Protein AF-A0A9P6FS54-F1 (afdb_monomer_lite)

pLDDT: mean 83.81, std 9.2, range [58.97, 97.75]

Foldseek 3Di:
DCQPPPQVVADVSDDDWDWDQDPVRDIDIHHDPVRVVVVVCVVVVVLDDPPPPPSNVVSVVVVVVVVVVVVLVCQQPQDADCLDNPDNDDDPVLVVLLVVVVVCCVVPNCPRPDCVRRVNSVSSNVVVCPDPVVVVVCPDPVNVVVVVVVVVVVPD

Organism: NCBI:txid979761

Radius of gyration: 21.36 Å; chains: 1; bounding box: 51×43×54 Å

Sequence (156 aa):
DWAASEKHETVFGVLPVLYETTASGEQLSIPEAEAIEQYLAKKFNLLGDQGDVWDEIKVRAFASSQQGLINYYFLRVATVKDGHFVGNKLTLADLKCAFAVEMLMALTGDQYVSEEQTPGLWTVYKTVNAIPSLVAWKATEEYKSLAEGNLRMVGF

Secondary structure (DSSP, 8-state):
-HHHHTTTTSGGG-S-EEEEE-TTS-EEEEESHHHHHHHHHHHTT-SSSTT-HHHHHHHHHHHHHHHHHHHHHHHHH---BTTBSSTTS--HHHHHHHHHHHHHHHHHTTSS--TTT-HHHHHHHHHHHT-HHHHHHHTSHHHHHHHHHHHHHTT-

InterPro domains:
  IPR004045 Glutathione S-transferase, N-terminal [PS50404] (1-48)
  IPR004046 Glutathione S-transferase, C-terminal [PF14497] (78-140)
  IPR010987 Glutathione S-transferase, C-terminal-like [PS50405] (1-146)
  IPR036282 Glutathione S-transferase, C-terminal domain superfamily [SSF47616] (42-144)

Structure (mmCIF, N/CA/C/O backbone):
data_AF-A0A9P6FS54-F1
#
_entry.id   AF-A0A9P6FS54-F1
#
loop_
_atom_site.group_PDB
_atom_site.id
_atom_site.type_symbol
_atom_site.label_atom_id
_atom_site.label_alt_id
_atom_site.label_comp_id
_atom_site.label_asym_id
_atom_site.label_entity_id
_atom_site.label_seq_id
_atom_site.pdbx_PDB_ins_code
_atom_site.Cartn_x
_atom_site.Cartn_y
_atom_site.Cartn_z
_atom_site.occupancy
_atom_site.B_iso_or_equiv
_atom_site.auth_seq_id
_atom_site.auth_comp_id
_atom_site.auth_asym_id
_atom_site.auth_atom_id
_atom_site.pdbx_PDB_model_num
ATOM 1 N N . ASP A 1 1 ? -13.907 -21.605 4.238 1.00 69.50 1 ASP A N 1
ATOM 2 C CA . ASP A 1 1 ? -13.302 -20.925 3.078 1.00 69.50 1 ASP A CA 1
ATOM 3 C C . ASP A 1 1 ? -13.886 -19.532 3.077 1.00 69.50 1 ASP A C 1
ATOM 5 O O . ASP A 1 1 ? -15.028 -19.377 2.673 1.00 69.50 1 ASP A O 1
ATOM 9 N N . TRP A 1 2 ? -13.145 -18.552 3.591 1.00 71.94 2 TRP A N 1
ATOM 10 C CA . TRP A 1 2 ? -13.657 -17.197 3.800 1.00 71.94 2 TRP A CA 1
ATOM 11 C C . TRP A 1 2 ? -14.325 -16.611 2.545 1.00 71.94 2 TRP A C 1
ATOM 13 O O . TRP A 1 2 ? -15.392 -16.004 2.641 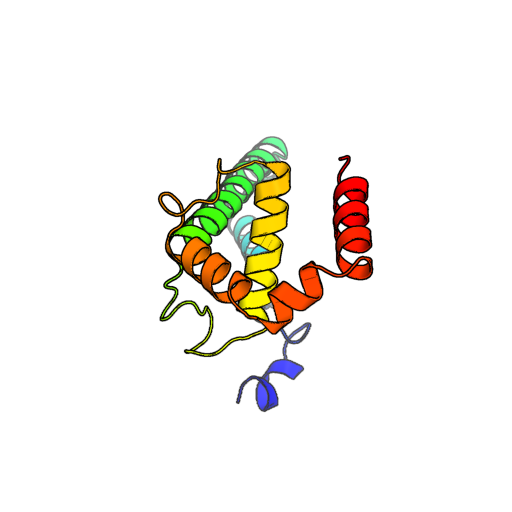1.00 71.94 2 TRP A O 1
ATOM 23 N N . ALA A 1 3 ? -13.746 -16.845 1.361 1.00 71.12 3 ALA A N 1
ATOM 24 C CA . ALA A 1 3 ? -14.264 -16.301 0.109 1.00 71.12 3 ALA A CA 1
ATOM 25 C C . ALA A 1 3 ? -15.641 -16.879 -0.257 1.00 71.12 3 ALA A C 1
ATOM 27 O O . ALA A 1 3 ? -16.462 -16.165 -0.833 1.00 71.12 3 ALA A O 1
ATOM 28 N N . ALA A 1 4 ? -15.894 -18.144 0.087 1.00 72.19 4 ALA A N 1
ATOM 29 C CA . ALA A 1 4 ? -17.148 -18.832 -0.199 1.00 72.19 4 ALA A CA 1
ATOM 30 C C . ALA A 1 4 ? -18.183 -18.721 0.935 1.00 72.19 4 ALA A C 1
ATOM 32 O O . ALA A 1 4 ? -19.375 -18.660 0.645 1.00 72.19 4 ALA A O 1
ATOM 33 N N . SER A 1 5 ? -17.759 -18.695 2.205 1.00 78.06 5 SER A N 1
ATOM 34 C CA . SER A 1 5 ? -18.664 -18.816 3.359 1.00 78.06 5 SER A CA 1
ATOM 35 C C . SER A 1 5 ? -18.939 -17.523 4.119 1.00 78.06 5 SER A C 1
ATOM 37 O O . SER A 1 5 ? -20.017 -17.406 4.671 1.00 78.06 5 SER A O 1
ATOM 39 N N . GLU A 1 6 ? -18.011 -16.566 4.158 1.00 76.88 6 GLU A N 1
ATOM 40 C CA . GLU A 1 6 ? -18.095 -15.431 5.103 1.00 76.88 6 GLU A CA 1
ATOM 41 C C . GLU A 1 6 ? -18.052 -14.072 4.397 1.00 76.88 6 GLU A C 1
ATOM 43 O O . GLU A 1 6 ? -18.621 -13.089 4.863 1.00 76.88 6 GLU A O 1
ATOM 48 N N . LYS A 1 7 ? -17.410 -13.996 3.225 1.00 79.12 7 LYS A N 1
ATOM 49 C CA . LYS A 1 7 ? -17.241 -12.747 2.473 1.00 79.12 7 LYS A CA 1
ATOM 50 C C . LYS A 1 7 ? -18.564 -12.057 2.138 1.00 79.12 7 LYS A C 1
ATOM 52 O O . LYS A 1 7 ? -18.617 -10.841 2.090 1.00 79.12 7 LYS A O 1
ATOM 57 N N . HIS A 1 8 ? -19.626 -12.806 1.869 1.00 82.75 8 HIS A N 1
ATOM 58 C CA . HIS A 1 8 ? -20.922 -12.218 1.523 1.00 82.75 8 HIS A CA 1
ATOM 59 C C . HIS A 1 8 ? -21.700 -11.709 2.747 1.00 82.75 8 HIS A C 1
ATOM 61 O O . HIS A 1 8 ? -22.687 -10.999 2.577 1.00 82.75 8 HIS A O 1
ATOM 67 N N . GLU A 1 9 ? -21.263 -12.060 3.957 1.00 84.00 9 GLU A N 1
ATOM 68 C CA . GLU A 1 9 ? -21.897 -11.650 5.210 1.00 84.00 9 GLU A CA 1
ATOM 69 C C . GLU A 1 9 ? -21.363 -10.300 5.710 1.00 84.00 9 GLU A C 1
ATOM 71 O O . GLU A 1 9 ? -22.030 -9.626 6.494 1.00 84.00 9 GLU A O 1
ATOM 76 N N . THR A 1 10 ? -20.178 -9.875 5.254 1.00 84.31 10 THR A N 1
ATOM 77 C CA . THR A 1 10 ? -19.587 -8.602 5.678 1.00 84.31 10 THR A CA 1
ATOM 78 C C . THR A 1 10 ? -20.063 -7.428 4.829 1.00 84.31 10 THR A C 1
ATOM 80 O O . THR A 1 10 ? -20.310 -7.537 3.624 1.00 84.31 10 THR A O 1
ATOM 83 N N . VAL A 1 11 ? -20.140 -6.249 5.450 1.00 79.25 11 VAL A N 1
ATOM 84 C CA . VAL A 1 11 ? -20.405 -5.002 4.726 1.00 79.25 11 VAL A CA 1
ATOM 85 C C . VAL A 1 11 ? -19.267 -4.763 3.724 1.00 79.25 11 VAL A C 1
ATOM 87 O O . VAL A 1 11 ? -18.096 -4.743 4.092 1.00 79.25 11 VAL A O 1
ATOM 90 N N . PHE A 1 12 ? -19.631 -4.632 2.445 1.00 84.62 12 PHE A N 1
ATOM 91 C CA . PHE A 1 12 ? -18.743 -4.535 1.270 1.00 84.62 12 PHE A CA 1
ATOM 92 C C . PHE A 1 12 ? -17.918 -5.781 0.911 1.00 84.62 12 PHE A C 1
ATOM 94 O O . PHE A 1 12 ? -17.174 -5.753 -0.069 1.00 84.62 12 PHE A O 1
ATOM 101 N N . GLY A 1 13 ? -18.063 -6.894 1.629 1.00 84.62 13 GLY A N 1
ATOM 102 C CA . GLY A 1 13 ? -17.316 -8.117 1.338 1.00 84.62 13 GLY A CA 1
ATOM 103 C C . GLY A 1 13 ? -15.805 -7.987 1.511 1.00 84.62 13 GLY A C 1
ATOM 104 O O . GLY A 1 13 ? -15.027 -8.594 0.764 1.00 84.62 13 GLY A O 1
ATOM 105 N N . VAL A 1 14 ? -15.398 -7.175 2.486 1.00 81.75 14 VAL A N 1
ATOM 106 C CA . VAL A 1 14 ? -14.005 -6.905 2.852 1.00 81.75 14 VAL A CA 1
ATOM 107 C C . VAL A 1 14 ? -13.748 -7.244 4.321 1.00 81.75 14 VAL A C 1
ATOM 109 O O . VAL A 1 14 ? -14.678 -7.499 5.089 1.00 81.75 14 VAL A O 1
ATOM 112 N N . LEU A 1 15 ? -12.469 -7.267 4.691 1.00 85.81 15 LEU A N 1
ATOM 113 C CA . LEU A 1 15 ? -11.974 -7.305 6.065 1.00 85.81 15 LEU A CA 1
ATOM 114 C C . LEU A 1 15 ? -10.820 -6.292 6.200 1.00 85.81 15 LEU A C 1
ATOM 116 O O . LEU A 1 15 ? -10.120 -6.069 5.209 1.00 85.81 15 LEU A O 1
ATOM 120 N N . PRO A 1 16 ? -10.575 -5.731 7.400 1.00 91.81 16 PRO A N 1
ATOM 121 C CA . PRO A 1 16 ? -11.290 -5.984 8.659 1.00 91.81 16 PRO A CA 1
ATOM 122 C C . PRO A 1 16 ? -12.677 -5.314 8.732 1.00 91.81 16 PRO A C 1
ATOM 124 O O . PRO A 1 16 ? -12.949 -4.355 8.011 1.00 91.81 16 PRO A O 1
ATOM 127 N N . VAL A 1 17 ? -13.539 -5.824 9.623 1.00 91.50 17 VAL A N 1
ATOM 128 C CA . VAL A 1 17 ? -14.838 -5.228 9.997 1.00 91.50 17 VAL A CA 1
ATOM 129 C C . VAL A 1 17 ? -15.000 -5.279 11.518 1.00 91.50 17 VAL A C 1
ATOM 131 O O . VAL A 1 17 ? -14.796 -6.332 12.123 1.00 91.50 17 VAL A O 1
ATOM 134 N N . LEU A 1 18 ? -15.368 -4.155 12.135 1.00 93.75 18 LEU A N 1
ATOM 135 C CA . LEU A 1 18 ? -15.753 -4.068 13.544 1.00 93.75 18 LEU A CA 1
ATOM 136 C C . LEU A 1 18 ? -17.275 -4.168 13.668 1.00 93.75 18 LEU A C 1
ATOM 138 O O . LEU A 1 18 ? -17.998 -3.404 13.029 1.00 93.75 18 LEU A O 1
ATOM 142 N N . TYR A 1 19 ? -17.750 -5.049 14.546 1.00 94.50 19 TYR A N 1
ATOM 143 C CA . TYR A 1 19 ? -19.155 -5.109 14.942 1.00 94.50 19 TYR A CA 1
ATOM 144 C C . TYR A 1 19 ? -19.325 -4.547 16.352 1.00 94.50 19 TYR A C 1
ATOM 146 O O . TYR A 1 19 ? -18.623 -4.961 17.275 1.00 94.50 19 TYR A O 1
ATOM 154 N N . GLU A 1 20 ? -20.278 -3.636 16.536 1.00 94.00 20 GLU A N 1
ATOM 155 C CA . GLU A 1 20 ? -20.632 -3.093 17.846 1.00 94.00 20 GLU A CA 1
ATOM 156 C C . GLU A 1 20 ? -22.136 -3.179 18.084 1.00 94.00 20 GLU A C 1
ATOM 158 O O . GLU A 1 20 ? -22.933 -2.902 17.198 1.00 94.00 20 GLU A O 1
ATOM 163 N N . THR A 1 21 ? -22.530 -3.536 19.304 1.00 95.19 21 THR A N 1
ATOM 164 C CA . THR A 1 21 ? -23.917 -3.409 19.757 1.00 95.19 21 THR A CA 1
ATOM 165 C C . THR A 1 21 ? -24.068 -2.113 20.541 1.00 95.19 21 THR A C 1
ATOM 167 O O . THR A 1 21 ? -23.391 -1.915 21.551 1.00 95.19 21 THR A O 1
ATOM 170 N N . THR A 1 22 ? -24.937 -1.220 20.077 1.00 88.75 22 THR A N 1
ATOM 171 C CA . THR A 1 22 ? -25.229 0.045 20.754 1.00 88.75 22 THR A CA 1
ATOM 172 C C . THR A 1 22 ? -26.027 -0.193 22.039 1.00 88.75 22 THR A C 1
ATOM 174 O O . THR A 1 22 ? -26.600 -1.261 22.260 1.00 88.75 22 THR A O 1
ATOM 177 N N 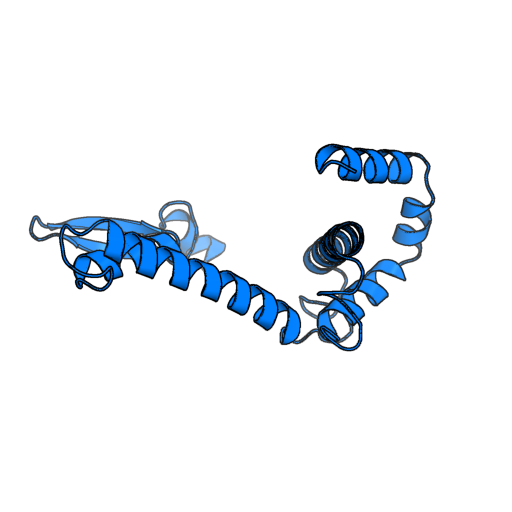. ALA A 1 23 ? -26.142 0.836 22.884 1.00 89.81 23 ALA A N 1
ATOM 178 C CA . ALA A 1 23 ? -26.976 0.774 24.086 1.00 89.81 23 ALA A CA 1
ATOM 179 C C . ALA A 1 23 ? -28.470 0.523 23.786 1.00 89.81 23 ALA A C 1
ATOM 181 O O . ALA A 1 23 ? -29.189 0.034 24.654 1.00 89.81 23 ALA A O 1
ATOM 182 N N . SER A 1 24 ? -28.940 0.836 22.570 1.00 93.19 24 SER A N 1
ATOM 183 C CA . SER A 1 24 ? -30.303 0.531 22.116 1.00 93.19 24 SER A CA 1
ATOM 184 C C . SER A 1 24 ? -30.463 -0.897 21.576 1.00 93.19 24 SER A C 1
ATOM 186 O O . SER A 1 24 ? -31.578 -1.286 21.236 1.00 93.19 24 SER A O 1
ATOM 188 N N . GLY A 1 25 ? -29.383 -1.683 21.508 1.00 92.50 25 GLY A N 1
ATOM 189 C CA . GLY A 1 25 ? -29.376 -3.041 20.957 1.00 92.50 25 GLY A CA 1
ATOM 190 C C . GLY A 1 25 ? -29.205 -3.106 19.437 1.00 92.50 25 GLY A C 1
ATOM 191 O O . GLY A 1 25 ? -29.288 -4.190 18.866 1.00 92.50 25 GLY A O 1
ATOM 192 N N . GLU A 1 26 ? -28.964 -1.974 18.772 1.00 93.69 26 GLU A N 1
ATOM 193 C CA . GLU A 1 26 ? -28.672 -1.935 17.338 1.00 93.69 26 GLU A CA 1
ATOM 194 C C . GLU A 1 26 ? -27.261 -2.461 17.064 1.00 93.69 26 GLU A C 1
ATOM 196 O O . GLU A 1 26 ? -26.323 -2.158 17.803 1.00 93.69 26 GLU A O 1
ATOM 201 N N . GLN A 1 27 ? -27.098 -3.231 15.989 1.00 92.88 27 GLN A N 1
ATOM 202 C CA . GLN A 1 27 ? -25.796 -3.727 15.564 1.00 92.88 27 GLN A CA 1
ATOM 203 C C . GLN A 1 27 ? -25.206 -2.809 14.488 1.00 92.88 27 GLN A C 1
ATOM 205 O O . GLN A 1 27 ? -25.700 -2.745 13.365 1.00 92.88 27 GLN A O 1
ATOM 210 N N . LEU A 1 28 ? -24.123 -2.120 14.829 1.00 91.62 28 LEU A N 1
ATOM 211 C CA . LEU A 1 28 ? -23.298 -1.365 13.896 1.00 91.62 28 LEU A CA 1
ATOM 212 C C . LEU A 1 28 ? -22.234 -2.281 13.290 1.00 91.62 28 LEU A C 1
ATOM 214 O O . LEU A 1 28 ? -21.606 -3.069 13.997 1.00 91.62 28 LEU A O 1
ATOM 218 N N . SER A 1 29 ? -22.008 -2.136 11.987 1.00 94.38 29 SER A N 1
ATOM 219 C CA . SER A 1 29 ? -20.936 -2.804 11.249 1.00 94.38 29 SER A CA 1
ATOM 220 C C . SER A 1 29 ? -20.075 -1.753 10.557 1.00 94.38 29 SER A C 1
ATOM 222 O O . SER A 1 29 ? -20.563 -1.033 9.686 1.00 94.38 29 SER A O 1
ATOM 224 N N . ILE A 1 30 ? -18.800 -1.671 10.934 1.00 93.44 30 ILE A N 1
ATOM 225 C CA . ILE A 1 30 ? -17.849 -0.658 10.464 1.00 93.44 30 ILE A CA 1
ATOM 226 C C . ILE A 1 30 ? -16.718 -1.367 9.703 1.00 93.44 30 ILE A C 1
ATOM 228 O O . ILE A 1 30 ? -15.868 -1.989 10.343 1.00 93.44 30 ILE A O 1
ATOM 232 N N . PRO A 1 31 ? -16.713 -1.341 8.359 1.00 90.31 31 PRO A N 1
ATOM 233 C CA . PRO A 1 31 ? -15.606 -1.852 7.551 1.00 90.31 31 PRO A CA 1
ATOM 234 C C . PRO A 1 31 ? -14.464 -0.826 7.451 1.00 90.31 31 PRO A C 1
ATOM 236 O O . PRO A 1 31 ? -14.659 0.334 7.800 1.00 90.31 31 PRO A O 1
ATOM 239 N N . GLU A 1 32 ? -13.317 -1.252 6.912 1.00 87.62 32 GLU A N 1
ATOM 240 C CA . GLU A 1 32 ? -12.084 -0.465 6.702 1.00 87.62 32 GLU A CA 1
ATOM 241 C C . GLU A 1 32 ? -11.280 -0.179 7.977 1.00 87.62 32 GLU A C 1
ATOM 243 O O . GLU A 1 32 ? -11.784 0.371 8.955 1.00 87.62 32 GLU A O 1
ATOM 248 N N . ALA A 1 33 ? -9.983 -0.503 7.949 1.00 88.25 33 ALA A N 1
ATOM 249 C CA . ALA A 1 33 ? -9.103 -0.352 9.110 1.00 88.25 33 ALA A CA 1
ATOM 250 C C . ALA A 1 33 ? -9.064 1.096 9.632 1.00 88.25 33 ALA A C 1
ATOM 252 O O . ALA A 1 33 ? -9.246 1.316 10.826 1.00 88.25 33 ALA A O 1
ATOM 253 N N . GLU A 1 34 ? -8.935 2.085 8.741 1.00 88.19 34 GLU A N 1
ATOM 254 C CA . GLU A 1 34 ? -8.901 3.499 9.135 1.00 88.19 34 GLU A CA 1
ATOM 255 C C . GLU A 1 34 ? -10.229 3.953 9.761 1.00 88.19 34 GLU A C 1
ATOM 257 O O . GLU A 1 34 ? -10.233 4.638 10.781 1.00 88.19 34 GLU A O 1
ATOM 262 N N . ALA A 1 35 ? -11.376 3.548 9.209 1.00 89.94 35 ALA A N 1
ATOM 263 C CA . ALA A 1 35 ? -12.675 3.924 9.768 1.00 89.94 35 ALA A CA 1
ATOM 264 C C . ALA A 1 35 ? -12.901 3.300 11.156 1.00 89.94 35 ALA A C 1
ATOM 266 O O . ALA A 1 35 ? -13.406 3.972 12.058 1.00 89.94 35 ALA A O 1
ATOM 267 N N . ILE A 1 36 ? -12.476 2.046 11.345 1.00 93.38 36 ILE A N 1
ATOM 268 C CA . ILE A 1 36 ? -12.487 1.357 12.641 1.00 93.38 36 ILE A CA 1
ATOM 269 C C . ILE A 1 36 ? -11.611 2.106 13.654 1.00 93.38 36 ILE A C 1
ATOM 271 O O . ILE A 1 36 ? -12.063 2.400 14.761 1.00 93.38 36 ILE A O 1
ATOM 275 N N . GLU A 1 37 ? -10.380 2.454 13.281 1.00 92.19 37 GLU A N 1
ATOM 276 C CA . GLU A 1 37 ? -9.448 3.191 14.140 1.00 92.19 37 GLU A CA 1
ATOM 277 C C . GLU A 1 37 ? -10.003 4.559 14.538 1.00 92.19 37 GLU A C 1
ATOM 279 O O . GLU A 1 37 ? -9.999 4.904 15.718 1.00 92.19 37 GLU A O 1
ATOM 284 N N . GLN A 1 38 ? -10.552 5.314 13.585 1.00 90.38 38 GLN A N 1
ATOM 285 C CA . GLN A 1 38 ? -11.157 6.624 13.834 1.00 90.38 38 GLN A CA 1
ATOM 286 C C . GLN A 1 38 ? -12.362 6.533 14.770 1.00 90.38 38 GLN A C 1
ATOM 288 O O . GLN A 1 38 ? -12.515 7.347 15.686 1.00 90.38 38 GLN A O 1
ATOM 293 N N . TYR A 1 39 ? -13.212 5.529 14.562 1.00 92.38 39 TYR A N 1
ATOM 294 C CA . TYR A 1 39 ? -14.362 5.276 15.414 1.00 92.38 39 TYR A CA 1
ATOM 295 C C . TYR A 1 39 ? -13.939 4.978 16.859 1.00 92.38 39 TYR A C 1
ATOM 297 O O . TYR A 1 39 ? -14.427 5.618 17.795 1.00 92.38 39 TYR A O 1
ATOM 305 N N . LEU A 1 40 ? -12.992 4.056 17.045 1.00 92.88 40 LEU A N 1
ATOM 306 C CA . LEU A 1 40 ? -12.477 3.694 18.365 1.00 92.88 40 LEU A CA 1
ATOM 307 C C . LEU A 1 40 ? -11.750 4.871 19.022 1.00 92.88 40 LEU A C 1
ATOM 309 O O . LEU A 1 40 ? -11.979 5.149 20.198 1.00 92.88 40 LEU A O 1
ATOM 313 N N . ALA A 1 41 ? -10.934 5.608 18.267 1.00 91.62 41 ALA A N 1
ATOM 314 C CA . ALA A 1 41 ? -10.232 6.779 18.770 1.00 91.62 41 ALA A CA 1
ATOM 315 C C . ALA A 1 41 ? -11.213 7.837 19.283 1.00 91.62 41 ALA A C 1
ATOM 317 O O . ALA A 1 41 ? -11.026 8.377 20.370 1.00 91.62 41 ALA A O 1
ATOM 318 N N . LYS A 1 42 ? -12.315 8.079 18.568 1.00 89.19 42 LYS A N 1
ATOM 319 C CA . LYS A 1 42 ? -13.367 8.985 19.037 1.00 89.19 42 LYS A CA 1
ATOM 320 C C . LYS A 1 42 ? -14.083 8.448 20.277 1.00 89.19 42 LYS A C 1
ATOM 322 O O . LYS A 1 42 ? -14.257 9.182 21.247 1.00 89.19 42 LYS A O 1
ATOM 327 N N . LYS A 1 43 ? -14.465 7.167 20.271 1.00 89.50 43 LYS A N 1
ATOM 328 C CA . LYS A 1 43 ? -15.170 6.508 21.383 1.00 89.50 43 LYS A CA 1
ATOM 329 C C . LYS A 1 43 ? -14.379 6.550 22.692 1.00 89.50 43 LYS A C 1
ATOM 331 O O . LYS A 1 43 ? -14.967 6.731 23.755 1.00 89.50 43 LYS A O 1
ATOM 336 N N . PHE A 1 44 ? -13.061 6.396 22.610 1.00 92.00 44 PHE A N 1
ATOM 337 C CA . PHE A 1 44 ? -12.160 6.363 23.763 1.00 92.00 44 PHE A CA 1
ATOM 338 C C . PHE A 1 44 ? -11.412 7.677 24.008 1.00 92.00 44 PHE A C 1
ATOM 340 O O . PHE A 1 44 ? -10.489 7.705 24.816 1.00 92.00 44 PHE A O 1
ATOM 347 N N . ASN A 1 45 ? -11.822 8.766 23.353 1.00 89.25 45 ASN A N 1
ATOM 348 C CA . ASN A 1 45 ? -11.239 10.093 23.536 1.00 89.25 45 ASN A CA 1
ATOM 349 C C . ASN A 1 45 ? -9.721 10.169 23.261 1.00 89.25 45 ASN A C 1
ATOM 351 O O . ASN A 1 45 ? -8.958 10.750 24.027 1.00 89.25 45 ASN A O 1
ATOM 355 N N . LEU A 1 46 ? -9.283 9.554 22.163 1.00 90.31 46 LEU A N 1
ATOM 356 C CA . LEU A 1 46 ? -7.888 9.496 21.711 1.00 90.31 46 LEU A CA 1
ATOM 357 C C . LEU A 1 46 ? -7.579 10.480 20.569 1.00 90.31 46 LEU A C 1
ATOM 359 O O . LEU A 1 46 ? -6.456 10.508 20.076 1.00 90.31 46 LEU A O 1
ATOM 363 N N . LEU A 1 47 ? -8.558 11.279 20.137 1.00 88.00 47 LEU A N 1
ATOM 364 C CA . LEU A 1 47 ? -8.394 12.302 19.096 1.00 88.00 47 LEU A CA 1
ATOM 365 C C . LEU A 1 47 ? -8.070 13.692 19.672 1.00 88.00 47 LEU A C 1
ATOM 367 O O . LEU A 1 47 ? -8.246 14.686 18.985 1.00 88.00 47 LEU A O 1
ATOM 371 N N . GLY A 1 48 ? -7.600 13.774 20.917 1.00 84.56 48 GLY A N 1
ATOM 372 C CA . GLY A 1 48 ? -7.400 15.043 21.622 1.00 84.56 48 GLY A CA 1
ATOM 373 C C . GLY A 1 48 ? -8.621 15.458 22.444 1.00 84.56 48 GLY A C 1
ATOM 374 O O . GLY A 1 48 ? -9.503 14.641 22.724 1.00 84.56 48 GLY A O 1
ATOM 375 N N . ASP A 1 49 ? -8.647 16.718 22.869 1.00 85.19 49 ASP A N 1
ATOM 376 C CA . ASP A 1 49 ? -9.692 17.233 23.753 1.00 85.19 49 ASP A CA 1
ATOM 377 C C . ASP A 1 49 ? -11.048 17.344 23.035 1.00 85.19 49 ASP A C 1
ATOM 379 O O . ASP A 1 49 ? -11.155 17.828 21.905 1.00 85.19 49 ASP A O 1
ATOM 383 N N . GLN A 1 50 ? -12.122 16.894 23.696 1.00 76.12 50 GLN A N 1
ATOM 384 C CA . GLN A 1 50 ? -13.457 16.881 23.091 1.00 76.12 50 GLN A CA 1
ATOM 385 C C . GLN A 1 50 ? -13.914 18.288 22.710 1.00 76.12 50 GLN A C 1
ATOM 387 O O . GLN A 1 50 ? -14.059 19.165 23.559 1.00 76.12 50 GLN A O 1
ATOM 392 N N . GLY A 1 51 ? -14.219 18.469 21.425 1.00 77.94 51 GLY A N 1
ATOM 393 C CA . GLY A 1 51 ? -14.679 19.743 20.879 1.00 77.94 51 GLY A CA 1
ATOM 394 C C . GLY A 1 51 ? -13.554 20.670 20.418 1.00 77.94 51 GLY A C 1
ATOM 395 O O . GLY A 1 51 ? -13.865 21.687 19.797 1.00 77.94 51 GLY A O 1
ATOM 396 N N . ASP A 1 52 ? -12.281 20.318 20.637 1.00 88.12 52 ASP A N 1
ATOM 397 C CA . ASP A 1 52 ? -11.152 21.035 20.047 1.00 88.12 52 ASP A CA 1
ATOM 398 C C . ASP A 1 52 ? -10.756 20.427 18.694 1.00 88.12 52 ASP A C 1
ATOM 400 O O . ASP A 1 52 ? -10.000 19.460 18.577 1.00 88.12 52 ASP A O 1
ATOM 404 N N . VAL A 1 53 ? -11.261 21.055 17.634 1.00 88.19 53 VAL A N 1
ATOM 405 C CA . VAL A 1 53 ? -10.962 20.683 16.246 1.00 88.19 53 VAL A CA 1
ATOM 406 C C . VAL A 1 53 ? -9.462 20.792 15.932 1.00 88.19 53 VAL A C 1
ATOM 408 O O . VAL A 1 53 ? -8.957 20.057 15.079 1.00 88.19 53 VAL A O 1
ATOM 411 N N . TRP A 1 54 ? -8.730 21.688 16.601 1.00 87.50 54 TRP A N 1
ATOM 412 C CA . TRP A 1 54 ? -7.304 21.889 16.350 1.00 87.50 54 TRP A CA 1
ATOM 413 C C . TRP A 1 54 ? -6.435 20.779 16.923 1.00 87.50 54 TRP A C 1
ATOM 415 O O . TRP A 1 54 ? -5.386 20.475 16.351 1.00 87.50 54 TRP A O 1
ATOM 425 N N . ASP A 1 55 ? -6.843 20.164 18.022 1.00 85.25 55 ASP A N 1
ATOM 426 C CA . ASP A 1 55 ? -6.122 19.018 18.562 1.00 85.25 55 ASP A CA 1
ATOM 427 C C . ASP A 1 55 ? -6.437 17.748 17.773 1.00 85.25 55 ASP A C 1
ATOM 429 O O . ASP A 1 55 ? -5.513 17.019 17.396 1.00 85.25 55 ASP A O 1
ATOM 433 N N . GLU A 1 56 ? -7.694 17.570 17.363 1.00 87.56 56 GLU A N 1
ATOM 434 C CA . GLU A 1 56 ? -8.084 16.479 16.470 1.00 87.56 56 GLU A CA 1
ATOM 435 C C . GLU A 1 56 ? -7.308 16.502 15.148 1.00 87.56 56 GLU A C 1
ATOM 437 O O . GLU A 1 56 ? -6.780 15.470 14.714 1.00 87.56 56 GLU A O 1
ATOM 442 N N . ILE A 1 57 ? -7.166 17.669 14.509 1.00 88.00 57 ILE A N 1
ATOM 443 C CA . ILE A 1 57 ? -6.454 17.744 13.228 1.00 88.00 57 ILE A CA 1
ATOM 444 C C . ILE A 1 57 ? -4.952 17.458 13.371 1.00 88.00 57 ILE A C 1
ATOM 446 O O . ILE A 1 57 ? -4.371 16.854 12.470 1.00 88.00 57 ILE A O 1
ATOM 450 N N . LYS A 1 58 ? -4.315 17.816 14.497 1.00 85.94 58 LYS A N 1
ATOM 451 C CA . LYS A 1 58 ? -2.898 17.487 14.750 1.00 85.94 58 LYS A CA 1
ATOM 452 C C . LYS A 1 58 ? -2.697 15.982 14.891 1.00 85.94 58 LYS A C 1
ATOM 454 O O . LYS A 1 58 ? -1.775 15.439 14.284 1.00 85.94 58 LYS A O 1
ATOM 459 N N . VAL A 1 59 ? -3.569 15.310 15.649 1.00 86.31 59 VAL A N 1
ATOM 460 C CA . VAL A 1 59 ? -3.525 13.849 15.815 1.00 86.31 59 VAL A CA 1
ATOM 461 C C . VAL A 1 59 ? -3.699 13.161 14.461 1.00 86.31 59 VAL A C 1
ATOM 463 O O . VAL A 1 59 ? -2.903 12.294 14.100 1.00 86.31 59 VAL A O 1
ATOM 466 N N . ARG A 1 60 ? -4.671 13.608 13.657 1.00 85.62 60 ARG A N 1
ATOM 467 C CA . ARG A 1 60 ? -4.901 13.090 12.298 1.00 85.62 60 ARG A CA 1
ATOM 468 C C . ARG A 1 60 ? -3.706 13.315 11.372 1.00 85.62 60 ARG A C 1
ATOM 470 O O . ARG A 1 60 ? -3.305 12.396 10.662 1.00 85.62 60 ARG A O 1
ATOM 477 N N . ALA A 1 61 ? -3.123 14.513 11.384 1.00 80.50 61 ALA A N 1
ATOM 478 C CA . ALA A 1 61 ? -1.962 14.839 10.561 1.00 80.50 61 ALA A CA 1
ATOM 479 C C . ALA A 1 61 ? -0.757 13.954 10.914 1.00 80.50 61 ALA A C 1
ATOM 481 O O . ALA A 1 61 ? -0.084 13.432 10.022 1.00 80.50 61 ALA A O 1
ATOM 482 N N . PHE A 1 62 ? -0.518 13.729 12.208 1.00 80.69 62 PHE A N 1
ATOM 483 C CA . PHE A 1 62 ? 0.547 12.839 12.655 1.00 80.69 62 PHE A CA 1
ATOM 484 C C . PHE A 1 62 ? 0.288 11.383 12.239 1.00 80.69 62 PHE A C 1
ATOM 486 O O . PHE A 1 62 ? 1.168 10.772 11.631 1.00 80.69 62 PHE A O 1
ATOM 493 N N . ALA A 1 63 ? -0.921 10.854 12.461 1.00 79.88 63 ALA A N 1
ATOM 494 C CA . ALA A 1 63 ? -1.294 9.495 12.053 1.00 79.88 63 ALA A CA 1
ATOM 495 C C . ALA A 1 63 ? -1.141 9.278 10.533 1.00 79.88 63 ALA A C 1
ATOM 497 O O . ALA A 1 63 ? -0.557 8.287 10.094 1.00 79.88 63 ALA A O 1
ATOM 498 N N . SER A 1 64 ? -1.559 10.255 9.721 1.00 77.75 64 SER A N 1
ATOM 499 C CA . SER A 1 64 ? -1.365 10.239 8.265 1.00 77.75 64 SER A CA 1
ATOM 500 C C . SER A 1 64 ? 0.120 10.169 7.875 1.00 77.75 64 SER A C 1
ATOM 502 O O . SER A 1 64 ? 0.508 9.373 7.016 1.00 77.75 64 SER A O 1
ATOM 504 N N . SER A 1 65 ? 0.987 10.928 8.558 1.00 72.31 65 SER A N 1
ATOM 505 C CA . SER A 1 65 ? 2.437 10.863 8.320 1.00 72.31 65 SER A CA 1
ATOM 506 C C . SER A 1 65 ? 3.040 9.493 8.671 1.00 72.31 65 SER A C 1
ATOM 508 O O . SER A 1 65 ? 3.937 9.013 7.972 1.00 72.31 65 SER A O 1
ATOM 510 N N . GLN A 1 66 ? 2.512 8.821 9.703 1.00 69.25 66 GLN A N 1
ATOM 511 C CA . GLN A 1 66 ? 2.936 7.472 10.080 1.00 69.25 66 GLN A CA 1
ATOM 512 C C . GLN A 1 66 ? 2.515 6.434 9.039 1.00 69.25 66 GLN A C 1
ATOM 514 O O . GLN A 1 66 ? 3.305 5.542 8.748 1.00 69.25 66 GLN A O 1
ATOM 519 N N . GLN A 1 67 ? 1.340 6.570 8.417 1.00 72.81 67 GLN A N 1
ATOM 520 C CA . GLN A 1 67 ? 0.932 5.691 7.317 1.00 72.81 67 GLN A CA 1
ATOM 521 C C . GLN A 1 67 ? 1.894 5.791 6.124 1.00 72.81 67 GLN A C 1
ATOM 523 O O . GLN A 1 67 ? 2.253 4.776 5.527 1.00 72.81 67 GLN A O 1
ATOM 528 N N . GLY A 1 68 ? 2.375 6.998 5.809 1.00 71.06 68 GLY A N 1
ATOM 529 C CA . GLY A 1 68 ? 3.424 7.199 4.805 1.00 71.06 68 GLY A CA 1
ATOM 530 C C . GLY A 1 68 ? 4.721 6.466 5.163 1.00 71.06 68 GLY A C 1
ATOM 531 O O . GLY A 1 68 ? 5.299 5.776 4.321 1.00 71.06 68 GLY A O 1
ATOM 532 N N . LEU A 1 69 ? 5.140 6.544 6.430 1.00 62.22 69 LEU A N 1
ATOM 533 C CA . LEU A 1 69 ? 6.319 5.839 6.935 1.00 62.22 69 LEU A CA 1
ATOM 534 C C . LEU A 1 69 ? 6.136 4.313 6.938 1.00 62.22 69 LEU A C 1
ATOM 536 O O . LEU A 1 69 ? 7.065 3.598 6.575 1.00 62.22 69 LEU A O 1
ATOM 540 N N . ILE A 1 70 ? 4.957 3.812 7.312 1.00 67.06 70 ILE A N 1
ATOM 541 C CA . ILE A 1 70 ? 4.614 2.384 7.290 1.00 67.06 70 ILE A CA 1
ATOM 542 C C . ILE A 1 70 ? 4.620 1.868 5.858 1.00 67.06 70 ILE A C 1
ATOM 544 O O . ILE A 1 70 ? 5.209 0.824 5.610 1.00 67.06 70 ILE A O 1
ATOM 548 N N . ASN A 1 71 ? 4.044 2.602 4.905 1.00 67.44 71 ASN A N 1
ATOM 549 C CA . ASN A 1 71 ? 4.084 2.229 3.494 1.00 67.44 71 ASN A CA 1
ATOM 550 C C . ASN A 1 71 ? 5.527 2.208 2.971 1.00 67.44 71 ASN A C 1
ATOM 552 O O . ASN A 1 71 ? 5.938 1.230 2.353 1.00 67.44 71 ASN A O 1
ATOM 556 N N . TYR A 1 72 ? 6.328 3.234 3.276 1.00 65.19 72 TYR A N 1
ATOM 557 C CA . TYR A 1 72 ? 7.748 3.274 2.914 1.00 65.19 72 TYR A CA 1
ATOM 558 C C . TYR A 1 72 ? 8.542 2.117 3.541 1.00 65.19 72 TYR A C 1
ATOM 560 O O . TYR A 1 72 ? 9.333 1.455 2.870 1.00 65.19 72 TYR A O 1
ATOM 568 N N . TYR A 1 73 ? 8.312 1.826 4.822 1.00 64.19 73 TYR A N 1
ATOM 569 C CA . TYR A 1 73 ? 8.992 0.740 5.519 1.00 64.19 73 TYR A CA 1
ATOM 570 C C . TYR A 1 73 ? 8.531 -0.628 5.022 1.00 64.19 73 TYR A C 1
ATOM 572 O O . TYR A 1 73 ? 9.371 -1.486 4.792 1.00 64.19 73 TYR A O 1
ATOM 580 N N . PHE A 1 74 ? 7.233 -0.823 4.780 1.00 66.69 74 PHE A N 1
ATOM 581 C CA . PHE A 1 74 ? 6.674 -2.029 4.171 1.00 66.69 74 PHE A CA 1
ATOM 582 C C . PHE A 1 74 ? 7.319 -2.295 2.815 1.00 66.69 74 PHE A C 1
ATOM 584 O O . PHE A 1 74 ? 7.799 -3.394 2.575 1.00 66.69 74 PHE A O 1
ATOM 591 N N . LEU A 1 75 ? 7.429 -1.275 1.965 1.00 63.91 75 LEU A N 1
ATOM 592 C CA . LEU A 1 75 ? 8.160 -1.365 0.704 1.00 63.91 75 LEU A CA 1
ATOM 593 C C . LEU A 1 75 ? 9.639 -1.738 0.915 1.00 63.91 75 LEU A C 1
ATOM 595 O O . LEU A 1 75 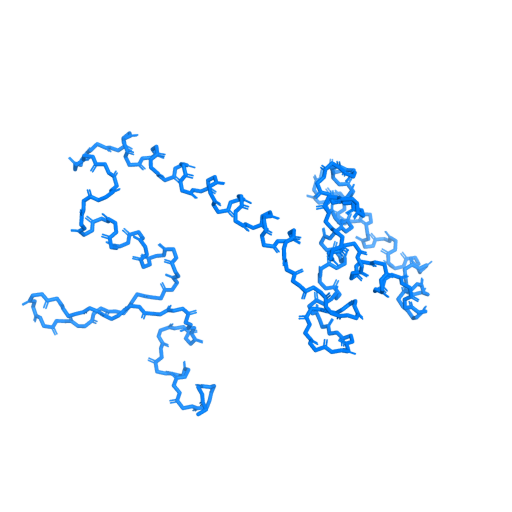? 10.197 -2.517 0.147 1.00 63.91 75 LEU A O 1
ATOM 599 N N . ARG A 1 76 ? 10.274 -1.238 1.979 1.00 62.00 76 ARG A N 1
ATOM 600 C CA . ARG A 1 76 ? 11.677 -1.527 2.301 1.00 62.00 76 ARG A CA 1
ATOM 601 C C . ARG A 1 76 ? 11.920 -2.933 2.863 1.00 62.00 76 ARG A C 1
ATOM 603 O O . ARG A 1 76 ? 12.963 -3.514 2.574 1.00 62.00 76 ARG A O 1
ATOM 610 N N . VAL A 1 77 ? 11.005 -3.461 3.678 1.00 60.66 77 VAL A N 1
ATOM 611 C CA . VAL A 1 77 ? 11.181 -4.730 4.415 1.00 60.66 77 VAL A CA 1
ATOM 612 C C . VAL A 1 77 ? 10.335 -5.881 3.894 1.00 60.66 77 VAL A C 1
ATOM 614 O O . VAL A 1 77 ? 10.493 -7.004 4.377 1.00 60.66 77 VAL A O 1
ATOM 617 N N . ALA A 1 78 ? 9.445 -5.635 2.927 1.00 63.72 78 ALA A N 1
ATOM 618 C CA . ALA A 1 78 ? 8.732 -6.692 2.231 1.00 63.72 78 ALA A CA 1
ATOM 619 C C . ALA A 1 78 ? 9.755 -7.705 1.711 1.00 63.72 78 ALA A C 1
ATOM 621 O O . ALA A 1 78 ? 10.649 -7.389 0.921 1.00 63.72 78 ALA A O 1
ATOM 622 N N . THR A 1 79 ? 9.641 -8.932 2.210 1.00 60.56 79 THR A N 1
ATOM 623 C CA . THR A 1 79 ? 10.527 -10.020 1.821 1.00 60.56 79 THR A CA 1
ATOM 624 C C . THR A 1 79 ? 10.109 -10.495 0.443 1.00 60.56 79 THR A C 1
ATOM 626 O O . THR A 1 79 ? 9.147 -11.235 0.266 1.00 60.56 79 THR A O 1
ATOM 629 N N . VAL A 1 80 ? 10.841 -10.025 -0.557 1.00 63.25 80 VAL A N 1
ATOM 630 C CA . VAL A 1 80 ? 10.741 -10.528 -1.920 1.00 63.25 80 VAL A CA 1
ATOM 631 C C . VAL A 1 80 ? 11.586 -11.789 -1.992 1.00 63.25 80 VAL A C 1
ATOM 633 O O . VAL A 1 80 ? 12.791 -11.752 -1.736 1.00 63.25 80 VAL A O 1
ATOM 636 N N . LYS A 1 81 ? 10.957 -12.912 -2.333 1.00 65.69 81 LYS A N 1
ATOM 637 C CA . LYS A 1 81 ? 11.649 -14.183 -2.533 1.00 65.69 81 LYS A CA 1
ATOM 638 C C . LYS A 1 81 ? 11.739 -14.460 -4.028 1.00 65.69 81 LYS A C 1
ATOM 640 O O . LYS A 1 81 ? 10.742 -14.358 -4.733 1.00 65.69 81 LYS A O 1
ATOM 645 N N . ASP A 1 82 ? 12.944 -14.764 -4.505 1.00 75.19 82 ASP A N 1
ATOM 646 C CA . ASP A 1 82 ? 13.217 -15.101 -5.910 1.00 75.19 82 ASP A CA 1
ATOM 647 C C . ASP A 1 82 ? 12.704 -14.052 -6.924 1.00 75.19 82 ASP A C 1
ATOM 649 O O . ASP A 1 82 ? 12.354 -14.385 -8.051 1.00 75.19 82 ASP A O 1
ATOM 653 N N . GLY A 1 83 ? 12.637 -12.775 -6.525 1.00 75.12 83 GLY A N 1
ATOM 654 C CA . GLY A 1 83 ? 12.175 -11.679 -7.387 1.00 75.12 83 GLY A CA 1
ATOM 655 C C . GLY A 1 83 ? 10.657 -11.533 -7.527 1.00 75.12 83 GLY A C 1
ATOM 656 O O . GLY A 1 83 ? 10.214 -10.767 -8.381 1.00 75.12 83 GLY A O 1
ATOM 657 N N . HIS A 1 84 ? 9.867 -12.208 -6.683 1.00 77.12 84 HIS A N 1
ATOM 658 C CA . HIS A 1 84 ? 8.403 -12.168 -6.710 1.00 77.12 84 HIS A CA 1
ATOM 659 C C . HIS A 1 84 ? 7.789 -11.797 -5.351 1.00 77.12 84 HIS A C 1
ATOM 661 O O . HIS A 1 84 ? 8.293 -12.181 -4.293 1.00 77.12 84 HIS A O 1
ATOM 667 N N . PHE A 1 85 ? 6.665 -11.073 -5.376 1.00 72.38 85 PHE A N 1
ATOM 668 C CA . PHE A 1 85 ? 5.876 -10.752 -4.178 1.00 72.38 85 PHE A CA 1
ATOM 669 C C . PHE A 1 85 ? 5.017 -11.918 -3.688 1.00 72.38 85 PHE A C 1
ATOM 671 O O . PHE A 1 85 ? 4.754 -12.031 -2.493 1.00 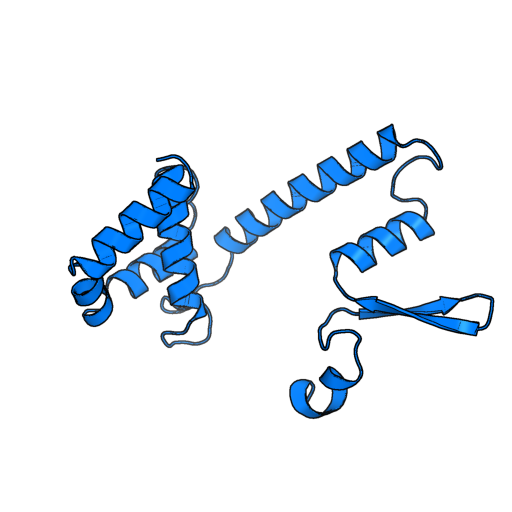72.38 85 PHE A O 1
ATOM 678 N N . VAL A 1 86 ? 4.530 -12.763 -4.602 1.00 76.44 86 VAL A N 1
ATOM 679 C CA . VAL A 1 86 ? 3.594 -13.847 -4.276 1.00 76.44 86 VAL A CA 1
ATOM 680 C C . VAL A 1 86 ? 4.113 -15.170 -4.828 1.00 76.44 86 VAL A C 1
ATOM 682 O O . VAL A 1 86 ? 3.987 -15.471 -6.015 1.00 76.44 86 VAL A O 1
ATOM 685 N N . GLY A 1 87 ? 4.657 -15.997 -3.936 1.00 76.38 87 GLY A N 1
ATOM 686 C CA . GLY A 1 87 ? 5.216 -17.298 -4.297 1.00 76.38 87 GLY A CA 1
ATOM 687 C C . GLY A 1 87 ? 6.526 -17.159 -5.072 1.00 76.38 87 GLY A C 1
ATOM 688 O O . GLY A 1 87 ? 7.425 -16.453 -4.634 1.00 76.38 87 GLY A O 1
ATOM 689 N N . ASN A 1 88 ? 6.641 -17.874 -6.192 1.00 80.19 88 ASN A N 1
ATOM 690 C CA . ASN A 1 88 ? 7.854 -17.965 -7.014 1.00 80.19 88 ASN A CA 1
ATOM 691 C C . ASN A 1 88 ? 7.570 -17.806 -8.521 1.00 80.19 88 ASN A C 1
ATOM 693 O O . ASN A 1 88 ? 8.275 -18.374 -9.353 1.00 80.19 88 ASN A O 1
ATOM 697 N N . LYS A 1 89 ? 6.486 -17.109 -8.878 1.00 80.50 89 LYS A N 1
ATOM 698 C CA . LYS A 1 89 ? 6.067 -16.912 -10.269 1.00 80.50 89 LYS A CA 1
ATOM 699 C C . LYS A 1 89 ? 5.658 -15.471 -10.508 1.00 80.50 89 LYS A C 1
ATOM 701 O O . LYS A 1 89 ? 5.172 -14.813 -9.593 1.00 80.50 89 LYS A O 1
ATOM 706 N N . LEU A 1 90 ? 5.746 -15.040 -11.765 1.00 82.88 90 LEU A N 1
ATOM 707 C CA . LEU A 1 90 ? 5.217 -13.752 -12.191 1.00 82.88 90 LEU A CA 1
ATOM 708 C C . LEU A 1 90 ? 3.712 -13.664 -11.908 1.00 82.88 90 LEU A C 1
ATOM 710 O O . LEU A 1 90 ? 2.928 -14.512 -12.344 1.00 82.88 90 LEU A O 1
ATOM 714 N N . THR A 1 91 ? 3.311 -12.606 -11.215 1.00 84.25 91 THR A N 1
ATOM 715 C CA . THR A 1 91 ? 1.915 -12.278 -10.932 1.00 84.25 91 THR A CA 1
ATOM 716 C C . THR A 1 91 ? 1.608 -10.818 -11.253 1.00 84.25 91 THR A C 1
ATOM 718 O O . THR A 1 91 ? 2.491 -10.001 -11.515 1.00 84.25 91 THR A O 1
ATOM 721 N N . LEU A 1 92 ? 0.323 -10.461 -11.187 1.00 74.62 92 LEU A N 1
ATOM 722 C CA . LEU A 1 92 ? -0.116 -9.074 -11.323 1.00 74.62 92 LEU A CA 1
ATOM 723 C C . LEU A 1 92 ? 0.494 -8.150 -10.253 1.00 74.62 92 LEU A C 1
ATOM 725 O O . LEU A 1 92 ? 0.666 -6.964 -10.519 1.00 74.62 92 LEU A O 1
ATOM 729 N N . ALA A 1 93 ? 0.827 -8.674 -9.067 1.00 75.12 93 ALA A N 1
ATOM 730 C CA . ALA A 1 93 ? 1.464 -7.889 -8.011 1.00 75.12 93 ALA A CA 1
ATOM 731 C C . ALA A 1 93 ? 2.848 -7.382 -8.449 1.00 75.12 93 ALA A C 1
ATOM 733 O O . ALA A 1 93 ? 3.147 -6.202 -8.281 1.00 75.12 93 ALA A O 1
ATOM 734 N N . ASP A 1 94 ? 3.640 -8.240 -9.098 1.00 81.94 94 ASP A N 1
ATOM 735 C CA . ASP A 1 94 ? 4.974 -7.890 -9.593 1.00 81.94 94 ASP A CA 1
ATOM 736 C C . ASP A 1 94 ? 4.892 -6.834 -10.707 1.00 81.94 94 ASP A C 1
ATOM 738 O O . ASP A 1 94 ? 5.604 -5.832 -10.669 1.00 81.94 94 ASP A O 1
ATOM 742 N N . LEU A 1 95 ? 3.965 -7.011 -11.661 1.00 82.88 95 LEU A N 1
ATOM 743 C CA . LEU A 1 95 ? 3.745 -6.062 -12.760 1.00 82.88 95 LEU A CA 1
ATOM 744 C C . LEU A 1 95 ? 3.299 -4.685 -12.254 1.00 82.88 95 LEU A C 1
ATOM 746 O O . LEU A 1 95 ? 3.843 -3.665 -12.677 1.00 82.88 95 LEU A O 1
ATOM 750 N N . LYS A 1 96 ? 2.330 -4.646 -11.328 1.00 80.31 96 LYS A N 1
ATOM 751 C CA . LYS A 1 96 ? 1.856 -3.390 -10.728 1.00 80.31 96 LYS A CA 1
ATOM 752 C C . LYS A 1 96 ? 2.958 -2.695 -9.939 1.00 80.31 96 LYS A C 1
ATOM 754 O O . LYS A 1 96 ? 3.072 -1.477 -10.019 1.00 80.31 96 LYS A O 1
ATOM 759 N N . CYS A 1 97 ? 3.772 -3.454 -9.208 1.00 83.12 97 CYS A N 1
ATOM 760 C CA . CYS A 1 97 ? 4.893 -2.884 -8.479 1.00 83.12 97 CYS A CA 1
ATOM 761 C C . CYS A 1 97 ? 5.946 -2.302 -9.423 1.00 83.12 97 CYS A C 1
ATOM 763 O O . CYS A 1 97 ? 6.380 -1.177 -9.207 1.00 83.12 97 CYS A O 1
ATOM 765 N N . ALA A 1 98 ? 6.346 -3.030 -10.470 1.00 86.94 98 ALA A N 1
ATOM 766 C CA . ALA A 1 98 ? 7.335 -2.534 -11.424 1.00 86.94 98 ALA A CA 1
ATOM 767 C C . ALA A 1 98 ? 6.863 -1.235 -12.097 1.00 86.94 98 ALA A C 1
ATOM 769 O O . ALA A 1 98 ? 7.624 -0.276 -12.182 1.00 86.94 98 ALA A O 1
ATOM 770 N N . PHE A 1 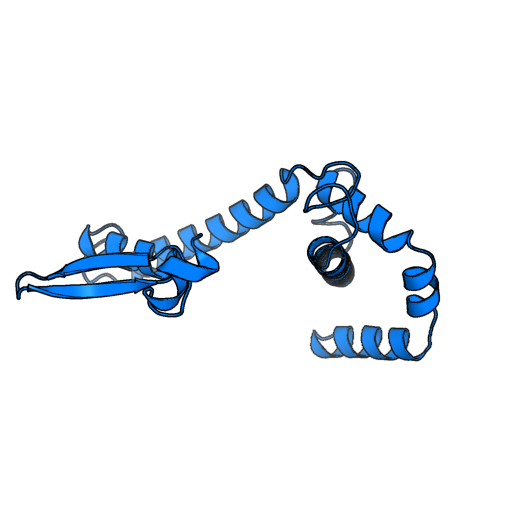99 ? 5.583 -1.164 -12.475 1.00 84.56 99 PHE A N 1
ATOM 771 C CA . PHE A 1 99 ? 4.987 0.057 -13.015 1.00 84.56 99 PHE A CA 1
ATOM 772 C C . PHE A 1 99 ? 4.972 1.213 -12.000 1.00 84.56 99 PHE A C 1
ATOM 774 O O . PHE A 1 99 ? 5.327 2.340 -12.338 1.00 84.56 99 PHE A O 1
ATOM 781 N N . ALA A 1 100 ? 4.597 0.947 -10.745 1.00 83.56 100 ALA A N 1
ATOM 782 C CA . ALA A 1 100 ? 4.610 1.962 -9.693 1.00 83.56 100 ALA A CA 1
ATOM 783 C C . ALA A 1 100 ? 6.029 2.489 -9.414 1.00 83.56 100 ALA A C 1
ATOM 785 O O . ALA A 1 100 ? 6.201 3.688 -9.209 1.00 83.56 100 ALA A O 1
ATOM 786 N N . VAL A 1 101 ? 7.041 1.613 -9.457 1.00 86.88 101 VAL A N 1
ATOM 787 C CA . VAL A 1 101 ? 8.457 1.991 -9.346 1.00 86.88 101 VAL A CA 1
ATOM 788 C C . VAL A 1 101 ? 8.871 2.903 -10.500 1.00 86.88 101 VAL A C 1
ATOM 790 O O . VAL A 1 101 ? 9.493 3.927 -10.247 1.00 86.88 101 VAL A O 1
ATOM 793 N N . GLU A 1 102 ? 8.487 2.598 -11.742 1.00 87.25 102 GLU A N 1
ATOM 794 C CA . GLU A 1 102 ? 8.799 3.446 -12.906 1.00 87.25 102 GLU A CA 1
ATOM 795 C C . GLU A 1 102 ? 8.185 4.835 -12.789 1.00 87.25 102 GLU A C 1
ATOM 797 O O . GLU A 1 102 ? 8.867 5.830 -13.019 1.00 87.25 102 GLU A O 1
ATOM 802 N N . MET A 1 103 ? 6.915 4.909 -12.388 1.00 83.62 103 MET A N 1
ATOM 803 C CA . MET A 1 103 ? 6.233 6.184 -12.181 1.00 83.62 103 MET A CA 1
ATOM 804 C C . MET A 1 103 ? 6.895 6.992 -11.062 1.00 83.62 103 MET A C 1
ATOM 806 O O . MET A 1 103 ? 7.122 8.188 -11.217 1.00 83.62 103 MET A O 1
ATOM 810 N N . LEU A 1 104 ? 7.239 6.344 -9.948 1.00 84.38 104 LEU A N 1
ATOM 811 C CA . LEU A 1 104 ? 7.915 7.009 -8.842 1.00 84.38 104 LEU A CA 1
ATOM 812 C C . LEU A 1 104 ? 9.299 7.513 -9.269 1.00 84.38 104 LEU A C 1
ATOM 814 O O . LEU A 1 104 ? 9.602 8.682 -9.065 1.00 84.38 104 LEU A O 1
ATOM 818 N N . MET A 1 105 ? 10.095 6.683 -9.948 1.00 86.44 105 MET A N 1
ATOM 819 C CA . MET A 1 105 ? 11.407 7.077 -10.467 1.00 86.44 105 MET A CA 1
ATOM 820 C C . MET A 1 105 ? 11.330 8.204 -11.497 1.00 86.44 105 MET A C 1
ATOM 822 O O . MET A 1 105 ? 12.195 9.076 -11.508 1.00 86.44 105 MET A O 1
ATOM 826 N N . ALA A 1 106 ? 10.301 8.222 -12.346 1.00 84.12 106 ALA A N 1
ATOM 827 C CA . ALA A 1 106 ? 10.099 9.306 -13.301 1.00 84.12 106 ALA A CA 1
ATOM 828 C C . ALA A 1 106 ? 9.828 10.652 -12.605 1.00 84.12 106 ALA A C 1
ATOM 830 O O . ALA A 1 106 ? 10.237 11.692 -13.112 1.00 84.12 106 ALA A O 1
ATOM 831 N N . LEU A 1 107 ? 9.172 10.631 -11.440 1.00 81.19 107 LEU A N 1
ATOM 832 C CA . LEU A 1 107 ? 8.822 11.828 -10.672 1.00 81.19 107 LEU A CA 1
ATOM 833 C C . LEU A 1 107 ? 9.928 12.277 -9.711 1.00 81.19 107 LEU A C 1
ATOM 835 O O . LEU A 1 107 ? 10.116 13.473 -9.500 1.00 81.19 107 LEU A O 1
ATOM 839 N N . THR A 1 108 ? 10.630 11.329 -9.091 1.00 83.75 108 THR A N 1
ATOM 840 C CA . THR A 1 108 ? 11.527 11.603 -7.956 1.00 83.75 108 THR A CA 1
ATOM 841 C C . THR A 1 108 ? 12.979 11.216 -8.209 1.00 83.75 108 THR A C 1
ATOM 843 O O . THR A 1 108 ? 13.812 11.364 -7.318 1.00 83.75 108 THR A O 1
ATOM 846 N N . GLY A 1 109 ? 13.298 10.662 -9.380 1.00 86.88 109 GLY A N 1
ATOM 847 C CA . GLY A 1 109 ? 14.576 9.991 -9.594 1.00 86.88 109 GLY A CA 1
ATOM 848 C C . GLY A 1 109 ? 14.748 8.796 -8.650 1.00 86.88 109 GLY A C 1
ATOM 849 O O . GLY A 1 109 ? 13.784 8.137 -8.260 1.00 86.88 109 GLY A O 1
ATOM 850 N N . ASP A 1 110 ? 15.985 8.533 -8.245 1.00 85.19 110 ASP A N 1
ATOM 851 C CA . ASP A 1 110 ? 16.370 7.438 -7.346 1.00 85.19 110 ASP A CA 1
ATOM 852 C C . ASP A 1 110 ? 16.243 7.781 -5.849 1.00 85.19 110 ASP A C 1
ATOM 854 O O . ASP A 1 110 ? 16.660 6.997 -4.996 1.00 85.19 110 ASP A O 1
ATOM 858 N N . GLN A 1 111 ? 15.636 8.925 -5.509 1.00 83.81 111 GLN A N 1
ATOM 859 C CA . GLN A 1 111 ? 15.573 9.442 -4.139 1.00 83.81 111 GLN A CA 1
ATOM 860 C C . GLN A 1 111 ? 14.932 8.470 -3.132 1.00 83.81 111 GLN A C 1
ATOM 862 O O . GLN A 1 111 ? 15.355 8.446 -1.975 1.00 83.81 111 GLN A O 1
ATOM 867 N N . TYR A 1 112 ? 13.908 7.719 -3.556 1.00 80.75 112 TYR A N 1
ATOM 868 C CA . TYR A 1 112 ? 13.108 6.841 -2.687 1.00 80.75 112 TYR A CA 1
ATOM 869 C C . TYR A 1 112 ? 13.161 5.358 -3.064 1.00 80.75 112 TYR A C 1
ATOM 871 O O . TYR A 1 112 ? 12.736 4.513 -2.273 1.00 80.75 112 TYR A O 1
ATOM 879 N N . VAL A 1 113 ? 13.613 5.039 -4.280 1.00 84.94 113 VAL A N 1
ATOM 880 C CA . VAL A 1 113 ? 13.686 3.668 -4.789 1.00 84.94 113 VAL A CA 1
ATOM 881 C C . VAL A 1 113 ? 15.017 3.468 -5.491 1.00 84.94 113 VAL A C 1
ATOM 883 O O . VAL A 1 113 ? 15.300 4.084 -6.516 1.00 84.94 113 VAL A O 1
ATOM 886 N N . SER A 1 114 ? 15.818 2.562 -4.939 1.00 88.94 114 SER A N 1
ATOM 887 C CA . SER A 1 114 ? 17.098 2.136 -5.497 1.00 88.94 114 SER A CA 1
ATOM 888 C C . SER A 1 114 ? 17.469 0.739 -4.997 1.00 88.94 114 SER A C 1
ATOM 890 O O . SER A 1 114 ? 16.813 0.180 -4.109 1.00 88.94 114 SER A O 1
ATOM 892 N N . GLU A 1 115 ? 18.540 0.168 -5.554 1.00 89.69 115 GLU A N 1
ATOM 893 C CA . GLU A 1 115 ? 19.091 -1.111 -5.086 1.00 89.69 115 GLU A CA 1
ATOM 894 C C . GLU A 1 115 ? 19.527 -1.054 -3.618 1.00 89.69 115 GLU A C 1
ATOM 896 O O . GLU A 1 115 ? 19.318 -2.006 -2.873 1.00 89.69 115 GLU A O 1
ATOM 901 N N . GLU A 1 116 ? 20.099 0.074 -3.197 1.00 87.62 116 GLU A N 1
ATOM 902 C CA . GLU A 1 116 ? 20.617 0.266 -1.843 1.00 87.62 116 GLU A CA 1
ATOM 903 C C . GLU A 1 116 ? 19.495 0.534 -0.831 1.00 87.62 116 GLU A C 1
ATOM 905 O O . GLU A 1 116 ? 19.487 -0.015 0.273 1.00 87.62 116 GLU A O 1
ATOM 910 N N . GLN A 1 117 ? 18.523 1.370 -1.199 1.00 82.75 117 GLN A N 1
ATOM 911 C CA . GLN A 1 117 ? 17.465 1.788 -0.282 1.00 82.75 117 GLN A CA 1
ATOM 912 C C . GLN A 1 117 ? 16.371 0.728 -0.135 1.00 82.75 117 GLN A C 1
ATOM 914 O O . GLN A 1 117 ? 15.880 0.499 0.974 1.00 82.75 117 GLN A O 1
ATOM 919 N N . THR A 1 118 ? 16.007 0.076 -1.244 1.00 85.25 118 THR A N 1
ATOM 920 C CA . THR A 1 118 ? 14.847 -0.819 -1.365 1.00 85.25 118 THR A CA 1
ATOM 921 C C . THR A 1 118 ? 15.203 -2.094 -2.149 1.00 85.25 118 THR A C 1
ATOM 923 O O . THR A 1 118 ? 14.620 -2.351 -3.207 1.00 85.25 118 THR A O 1
ATOM 926 N N . PRO A 1 119 ? 16.150 -2.924 -1.670 1.00 85.56 119 PRO A N 1
ATOM 927 C CA . PRO A 1 119 ? 16.694 -4.051 -2.438 1.00 85.56 119 PRO A CA 1
ATOM 928 C C . PRO A 1 119 ? 15.633 -5.072 -2.872 1.00 85.56 119 PRO A C 1
ATOM 930 O O . PRO A 1 119 ? 15.712 -5.612 -3.977 1.00 85.56 119 PRO A O 1
ATOM 933 N N . GLY A 1 120 ? 14.606 -5.311 -2.046 1.00 84.00 120 GLY A N 1
ATOM 934 C CA . GLY A 1 120 ? 13.484 -6.191 -2.389 1.00 84.00 120 GLY A CA 1
ATOM 935 C C . GLY A 1 120 ? 12.691 -5.673 -3.590 1.00 84.00 120 GLY A C 1
ATOM 936 O O . GLY A 1 120 ? 12.589 -6.364 -4.605 1.00 84.00 120 GLY A O 1
ATOM 937 N N . LEU A 1 121 ? 12.201 -4.429 -3.515 1.00 85.19 121 LEU A N 1
ATOM 938 C CA . LEU A 1 121 ? 11.500 -3.776 -4.629 1.00 85.19 121 LEU A CA 1
ATOM 939 C C . LEU A 1 121 ? 12.351 -3.725 -5.887 1.00 85.19 121 LEU A C 1
ATOM 941 O O . LEU A 1 121 ? 11.867 -4.024 -6.976 1.00 85.19 121 LEU A O 1
ATOM 945 N N . TRP A 1 122 ? 13.624 -3.365 -5.732 1.00 89.50 122 TRP A N 1
ATOM 946 C CA . TRP A 1 122 ? 14.547 -3.259 -6.847 1.00 89.50 122 TRP A CA 1
ATOM 947 C C . TRP A 1 122 ? 14.758 -4.606 -7.538 1.00 89.50 122 TRP A C 1
ATOM 949 O O . TRP A 1 122 ? 14.824 -4.681 -8.763 1.00 89.50 122 TRP A O 1
ATOM 959 N N . THR A 1 123 ? 14.792 -5.694 -6.766 1.00 89.38 123 THR A N 1
ATOM 960 C CA . THR A 1 123 ? 14.867 -7.053 -7.309 1.00 89.38 123 THR A CA 1
ATOM 961 C C . THR A 1 123 ? 13.616 -7.398 -8.117 1.00 89.38 123 THR A C 1
ATOM 963 O O . THR A 1 123 ? 13.758 -7.890 -9.236 1.00 89.38 123 THR A O 1
ATOM 966 N N . VAL A 1 124 ? 12.407 -7.097 -7.622 1.00 88.75 124 VAL A N 1
ATOM 967 C CA . VAL A 1 124 ? 11.164 -7.300 -8.400 1.00 88.75 124 VAL A CA 1
ATOM 968 C C . VAL A 1 124 ? 11.189 -6.466 -9.673 1.00 88.75 124 VAL A C 1
ATOM 970 O O . VAL A 1 124 ? 10.959 -6.992 -10.759 1.00 88.75 124 VAL A O 1
ATOM 973 N N . TYR A 1 125 ? 11.524 -5.182 -9.553 1.00 91.56 125 TYR A N 1
ATOM 974 C CA . TYR A 1 125 ? 11.608 -4.257 -10.677 1.00 91.56 125 TYR A CA 1
ATOM 975 C C . TYR A 1 125 ? 12.548 -4.779 -11.772 1.00 91.56 125 TYR A C 1
ATOM 977 O O . TYR A 1 125 ? 12.138 -4.860 -12.932 1.00 91.56 125 TYR A O 1
ATOM 985 N N . LYS A 1 126 ? 13.768 -5.207 -11.409 1.00 93.12 126 LYS A N 1
ATOM 986 C CA . LYS A 1 126 ? 14.736 -5.808 -12.341 1.00 93.12 126 LYS A CA 1
ATOM 987 C C . LYS A 1 126 ? 14.217 -7.108 -12.952 1.00 93.12 126 LYS A C 1
ATOM 989 O O . LYS A 1 126 ? 14.336 -7.299 -14.158 1.00 93.12 126 LYS A O 1
ATOM 994 N N . THR A 1 127 ? 13.628 -7.984 -12.139 1.00 92.06 127 THR A N 1
ATOM 995 C CA . THR A 1 127 ? 13.100 -9.284 -12.587 1.00 92.06 127 THR A CA 1
ATOM 996 C C . THR A 1 127 ? 11.998 -9.094 -13.624 1.00 92.06 127 THR A C 1
ATOM 998 O O . THR A 1 127 ? 12.038 -9.697 -14.694 1.00 92.06 127 THR A O 1
ATOM 1001 N N . VAL A 1 128 ? 11.043 -8.204 -13.347 1.00 92.81 128 VAL A N 1
ATOM 1002 C CA . VAL A 1 128 ? 9.940 -7.892 -14.259 1.00 92.81 128 VAL A CA 1
ATOM 1003 C C . VAL A 1 128 ? 10.454 -7.232 -15.538 1.00 92.81 128 VAL A C 1
ATOM 1005 O O . VAL A 1 128 ? 10.085 -7.651 -16.634 1.00 92.81 128 VAL A O 1
ATOM 1008 N N . ASN A 1 129 ? 11.348 -6.246 -15.428 1.00 93.62 129 ASN A N 1
ATOM 1009 C CA . ASN A 1 129 ? 11.901 -5.551 -16.594 1.00 93.62 129 ASN A CA 1
ATOM 1010 C C . ASN A 1 129 ? 12.889 -6.388 -17.422 1.00 93.62 129 ASN A C 1
ATOM 1012 O O . ASN A 1 129 ? 13.240 -5.983 -18.526 1.00 93.62 129 ASN A O 1
ATOM 1016 N N . ALA A 1 130 ? 13.294 -7.566 -16.945 1.00 94.62 130 ALA A N 1
ATOM 1017 C CA . ALA A 1 130 ? 14.068 -8.531 -17.721 1.00 94.62 130 ALA A CA 1
ATOM 1018 C C . ALA A 1 130 ? 13.194 -9.476 -18.573 1.00 94.62 130 ALA A C 1
ATOM 1020 O O . ALA A 1 130 ? 13.731 -10.251 -19.366 1.00 94.62 130 ALA A O 1
ATOM 1021 N N . ILE A 1 131 ? 11.861 -9.444 -18.435 1.00 93.81 131 ILE A N 1
ATOM 1022 C CA . ILE A 1 131 ? 10.960 -10.341 -19.174 1.00 93.81 131 ILE A CA 1
ATOM 1023 C C . ILE A 1 131 ? 10.981 -9.987 -20.671 1.00 93.81 131 ILE A C 1
ATOM 1025 O O . ILE A 1 131 ? 10.563 -8.884 -21.032 1.00 93.81 131 ILE A O 1
ATOM 1029 N N . PRO A 1 132 ? 11.360 -10.915 -21.576 1.00 96.81 132 PRO A N 1
ATOM 1030 C CA . PRO A 1 132 ? 11.539 -10.595 -22.993 1.00 96.81 132 PRO A CA 1
ATOM 1031 C C . PRO A 1 132 ? 10.292 -10.029 -23.679 1.00 96.81 132 PRO A C 1
ATOM 1033 O O . PRO A 1 132 ? 10.392 -9.089 -24.462 1.00 96.81 132 PRO A O 1
ATOM 1036 N N . SER A 1 133 ? 9.107 -10.566 -23.375 1.00 93.94 133 SER A N 1
ATOM 1037 C CA . SER A 1 133 ? 7.849 -10.075 -23.950 1.00 93.94 133 SER A CA 1
ATOM 1038 C C . SER A 1 133 ? 7.488 -8.675 -23.456 1.00 93.94 133 SER A C 1
ATOM 1040 O O . SER A 1 133 ? 6.963 -7.879 -24.231 1.00 93.94 133 SER A O 1
ATOM 1042 N N . LEU A 1 134 ? 7.803 -8.351 -22.198 1.00 91.88 134 LEU A N 1
ATOM 1043 C CA . LEU A 1 134 ? 7.583 -7.016 -21.652 1.00 91.88 134 LEU A CA 1
ATOM 1044 C C . LEU A 1 134 ? 8.559 -6.015 -22.270 1.00 91.88 134 LEU A C 1
ATOM 1046 O O . LEU A 1 134 ? 8.137 -4.944 -22.689 1.00 91.88 134 LEU A O 1
ATOM 1050 N N . VAL A 1 135 ? 9.837 -6.381 -22.398 1.00 95.12 135 VAL A N 1
ATOM 1051 C CA . VAL A 1 135 ? 10.846 -5.565 -23.093 1.00 95.12 135 VAL A CA 1
ATOM 1052 C C . VAL A 1 135 ? 10.420 -5.292 -24.536 1.00 95.12 135 VAL A C 1
ATOM 1054 O O . VAL A 1 135 ? 10.443 -4.145 -24.980 1.00 95.12 135 VAL A O 1
ATOM 1057 N N . ALA A 1 136 ? 9.974 -6.326 -25.256 1.00 96.62 136 ALA A N 1
ATOM 1058 C CA . ALA A 1 136 ? 9.483 -6.186 -26.623 1.00 96.62 136 ALA A CA 1
ATOM 1059 C C . ALA A 1 136 ? 8.257 -5.264 -26.703 1.00 96.62 136 ALA A C 1
ATOM 1061 O O . ALA A 1 136 ? 8.192 -4.407 -27.582 1.00 96.62 136 ALA A O 1
ATOM 1062 N N . TRP A 1 137 ? 7.311 -5.391 -25.768 1.00 94.69 137 TRP A N 1
ATOM 1063 C CA . TRP A 1 137 ? 6.141 -4.517 -25.704 1.00 94.69 137 TRP A CA 1
ATOM 1064 C C . TRP A 1 137 ? 6.514 -3.061 -25.402 1.00 94.69 137 TRP A C 1
ATOM 1066 O O . TRP A 1 137 ? 6.027 -2.156 -26.076 1.00 94.69 137 TRP A O 1
ATOM 1076 N N . LYS A 1 138 ? 7.436 -2.816 -24.467 1.00 93.31 138 LYS A N 1
ATOM 1077 C CA . LYS A 1 138 ? 7.896 -1.460 -24.129 1.00 93.31 138 LYS A CA 1
ATOM 1078 C C . LYS A 1 138 ? 8.620 -0.751 -25.274 1.00 93.31 138 LYS A C 1
ATOM 1080 O O . LYS A 1 138 ? 8.666 0.475 -25.311 1.00 93.31 138 LYS A O 1
ATOM 1085 N N . ALA A 1 139 ? 9.166 -1.507 -26.224 1.00 95.88 139 ALA A N 1
ATOM 1086 C CA . ALA A 1 139 ? 9.778 -0.950 -27.424 1.00 95.88 139 ALA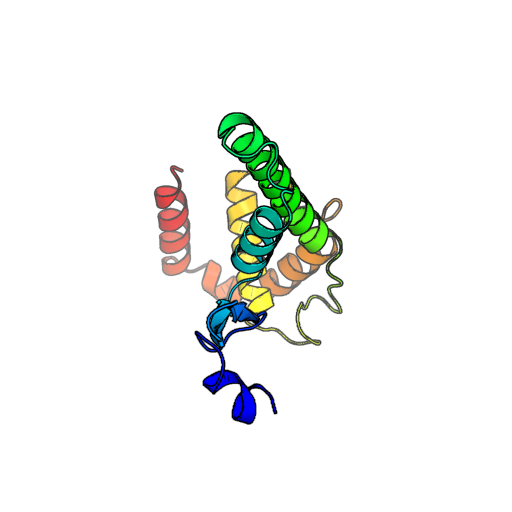 A CA 1
ATOM 1087 C C . ALA A 1 139 ? 8.751 -0.450 -28.461 1.00 95.88 139 ALA A C 1
ATOM 1089 O O . ALA A 1 139 ? 9.136 0.270 -29.386 1.00 95.88 139 ALA A O 1
ATOM 1090 N N . THR A 1 140 ? 7.470 -0.815 -28.326 1.00 97.75 140 THR A N 1
ATOM 1091 C CA . THR A 1 140 ? 6.410 -0.419 -29.265 1.00 97.75 140 THR A CA 1
ATOM 1092 C C . THR A 1 140 ? 6.065 1.067 -29.155 1.00 97.75 140 THR A C 1
ATOM 1094 O O . THR A 1 140 ? 6.148 1.669 -28.085 1.00 97.75 140 THR A O 1
ATOM 1097 N N . GLU A 1 141 ? 5.626 1.661 -30.266 1.00 97.31 141 GLU A N 1
ATOM 1098 C CA . GLU A 1 141 ? 5.145 3.052 -30.287 1.00 97.31 141 GLU A CA 1
ATOM 1099 C C . GLU A 1 141 ? 3.870 3.239 -29.461 1.00 97.31 141 GLU A C 1
ATOM 1101 O O . GLU A 1 141 ? 3.686 4.278 -28.831 1.00 97.31 141 GLU A O 1
ATOM 1106 N N . GLU A 1 142 ? 3.018 2.213 -29.403 1.00 96.25 142 GLU A N 1
ATOM 1107 C CA . GLU A 1 142 ? 1.827 2.213 -28.552 1.00 96.25 142 GLU A CA 1
ATOM 1108 C C . GLU A 1 142 ? 2.206 2.409 -27.081 1.00 96.25 142 GLU A C 1
ATOM 1110 O O . GLU A 1 142 ? 1.679 3.304 -26.418 1.00 96.25 142 GLU A O 1
ATOM 1115 N N . TYR A 1 143 ? 3.175 1.636 -26.580 1.00 92.81 143 TYR A N 1
ATOM 1116 C CA . TYR A 1 143 ? 3.642 1.792 -25.207 1.00 92.81 143 TYR A CA 1
ATOM 1117 C C . TYR A 1 143 ? 4.240 3.175 -24.951 1.00 92.81 143 TYR A C 1
ATOM 1119 O O . TYR A 1 143 ? 3.914 3.806 -23.947 1.00 92.81 143 TYR A O 1
ATOM 1127 N N . LYS A 1 144 ? 5.101 3.664 -25.850 1.00 93.12 144 LYS A N 1
ATOM 1128 C CA . LYS A 1 144 ? 5.732 4.985 -25.699 1.00 93.12 144 LYS A CA 1
ATOM 1129 C C . LYS A 1 144 ? 4.689 6.097 -25.638 1.00 93.12 144 LYS A C 1
ATOM 1131 O O . LYS A 1 144 ? 4.767 6.952 -24.761 1.00 93.12 144 LYS A O 1
ATOM 1136 N N . SER A 1 145 ? 3.673 6.039 -26.500 1.00 93.69 145 SER A N 1
ATOM 1137 C CA . SER A 1 145 ? 2.568 6.998 -26.492 1.00 93.69 145 SER A CA 1
ATOM 1138 C C . SER A 1 145 ? 1.787 6.970 -25.174 1.00 93.69 145 SER A C 1
ATOM 1140 O O . SER A 1 145 ? 1.482 8.028 -24.621 1.00 93.69 145 SER A O 1
ATOM 1142 N N . LEU A 1 146 ? 1.518 5.779 -24.627 1.00 89.25 146 LEU A N 1
ATOM 1143 C CA . LEU A 1 146 ? 0.882 5.631 -23.315 1.00 89.25 146 LEU A CA 1
ATOM 1144 C C . LEU A 1 146 ? 1.761 6.183 -22.185 1.00 89.25 146 LEU A C 1
ATOM 1146 O O . LEU A 1 146 ? 1.264 6.894 -21.314 1.00 89.25 146 LEU A O 1
ATOM 1150 N N . ALA A 1 147 ? 3.062 5.889 -22.203 1.00 86.81 147 ALA A N 1
ATOM 1151 C CA . ALA A 1 147 ? 4.008 6.366 -21.198 1.00 86.81 147 ALA A CA 1
ATOM 1152 C C . ALA A 1 147 ? 4.098 7.901 -21.185 1.00 86.81 147 ALA A C 1
ATOM 1154 O O . ALA A 1 147 ? 3.998 8.516 -20.124 1.00 86.81 147 ALA A O 1
ATOM 1155 N N . GLU A 1 148 ? 4.195 8.531 -22.358 1.00 87.31 148 GLU A N 1
ATOM 1156 C CA . GLU A 1 148 ? 4.156 9.990 -22.485 1.00 87.31 148 GLU A CA 1
ATOM 1157 C C . GLU A 1 148 ? 2.816 10.586 -22.039 1.00 87.31 148 GLU A C 1
ATOM 1159 O O . GLU A 1 148 ? 2.786 11.640 -21.408 1.00 87.31 148 GLU A O 1
ATOM 1164 N N . GLY A 1 149 ? 1.697 9.934 -22.371 1.00 87.44 149 GLY A N 1
ATOM 1165 C CA . GLY A 1 149 ? 0.369 10.367 -21.936 1.00 87.44 149 GLY A CA 1
ATOM 1166 C C . GLY A 1 149 ? 0.224 10.358 -20.413 1.00 87.44 149 GLY A C 1
ATOM 1167 O O . GLY A 1 149 ? -0.334 11.294 -19.838 1.00 87.44 149 GLY A O 1
ATOM 1168 N N . ASN A 1 150 ? 0.781 9.340 -19.754 1.00 80.06 150 ASN A N 1
ATOM 1169 C CA . ASN A 1 150 ? 0.774 9.230 -18.298 1.00 80.06 150 ASN A CA 1
ATOM 1170 C C . ASN A 1 150 ? 1.580 10.352 -17.631 1.00 80.06 150 ASN A C 1
ATOM 1172 O O . ASN A 1 150 ? 1.098 10.928 -16.660 1.00 80.06 150 ASN A O 1
ATOM 1176 N N . LEU A 1 151 ? 2.761 10.696 -18.160 1.00 78.81 151 LEU A N 1
ATOM 1177 C CA . LEU A 1 151 ? 3.574 11.807 -17.641 1.00 78.81 151 LEU A CA 1
ATOM 1178 C C . LEU A 1 151 ? 2.856 13.155 -17.784 1.00 78.81 151 LEU A C 1
ATOM 1180 O O . LEU A 1 151 ? 2.765 13.912 -16.815 1.00 78.81 151 LEU A O 1
ATOM 1184 N N . ARG A 1 152 ? 2.214 13.384 -18.936 1.00 82.50 152 ARG A N 1
ATOM 1185 C CA . ARG A 1 152 ? 1.421 14.599 -19.175 1.00 82.50 152 ARG A CA 1
ATOM 1186 C C . ARG A 1 152 ? 0.275 14.760 -18.186 1.00 82.50 152 ARG A C 1
ATOM 1188 O O . ARG A 1 152 ? 0.013 15.873 -17.736 1.00 82.50 152 ARG A O 1
ATOM 1195 N N . MET A 1 153 ? -0.392 13.667 -17.809 1.00 75.62 153 MET A N 1
ATOM 1196 C CA . MET A 1 153 ? -1.465 13.700 -16.805 1.00 75.62 153 MET A CA 1
ATOM 1197 C C . MET A 1 153 ? -0.986 14.150 -15.419 1.00 75.62 153 MET A C 1
ATOM 1199 O O . MET A 1 153 ? -1.776 14.712 -14.664 1.00 75.62 153 MET A O 1
ATOM 1203 N N . VAL A 1 154 ? 0.288 13.929 -15.087 1.00 70.25 154 VAL A N 1
ATOM 1204 C CA . VAL A 1 154 ? 0.886 14.323 -13.800 1.00 70.25 154 VAL A CA 1
ATOM 1205 C C . VAL A 1 154 ? 1.743 15.591 -13.893 1.00 70.25 154 VAL A C 1
ATOM 1207 O O . VAL A 1 154 ? 2.425 15.938 -12.932 1.00 70.25 154 VAL A O 1
ATOM 1210 N N . GLY A 1 155 ? 1.655 16.325 -15.009 1.00 72.50 155 GLY A N 1
ATOM 1211 C CA . GLY A 1 155 ? 2.243 17.658 -15.169 1.00 72.50 155 GLY A CA 1
ATOM 1212 C C . GLY A 1 155 ? 3.655 17.701 -15.762 1.00 72.50 155 GLY A C 1
ATOM 1213 O O . GLY A 1 155 ? 4.315 18.727 -15.601 1.00 72.50 155 GLY A O 1
ATOM 1214 N N . PHE A 1 156 ? 4.100 16.629 -16.431 1.00 58.97 156 PHE A N 1
ATOM 1215 C CA . PHE A 1 156 ? 5.414 16.517 -17.082 1.00 58.97 156 PHE A CA 1
ATOM 1216 C C . PHE A 1 156 ? 5.317 16.327 -18.600 1.00 58.97 156 PHE A C 1
ATOM 1218 O O . PHE A 1 156 ? 4.401 15.613 -19.065 1.00 58.97 156 PHE A O 1
#